Protein AF-A0A936U116-F1 (afdb_monomer_lite)

Radius of gyration: 29.08 Å; chains: 1; bounding box: 33×110×45 Å

Secondary structure (DSSP, 8-state):
--------------HHHHHHHHHHHHHTTS-------------HHHHHHHHHHHHHHHHHH-HHHHHHHHHTT--HHHHHHHHHHHHHH--HHHHHHHHHHHHHHHHHH-GGGTT--BTTTTB-HHHHHHHHHHHHHTT--S-----S--HHHHHHHHHHHHSHHHHHHHHHHHHTT-

pLDDT: mean 79.98, std 18.43, range [36.22, 95.88]

Sequence (178 aa):
MTKSGRESFFGQISWSRITIMFLLFLTFSGNRILAQTTVPGTDFSAELGNKYYDAVDYLRRNTWMSDTLKRERIQPAFAYGIIFPGLVKYSAIKDVMETGATRMLYVQSGRKYSHYEVGRFQMKPSFAELIERNVTRQKMTTQKFDLKNTSKARGERARRLDSQEWQLRYLVMFIRKR

Foldseek 3Di:
DDDDDDDDDPPDPDPVVVVVVVVVVVVVPPDPPPPDPPPPPPVVC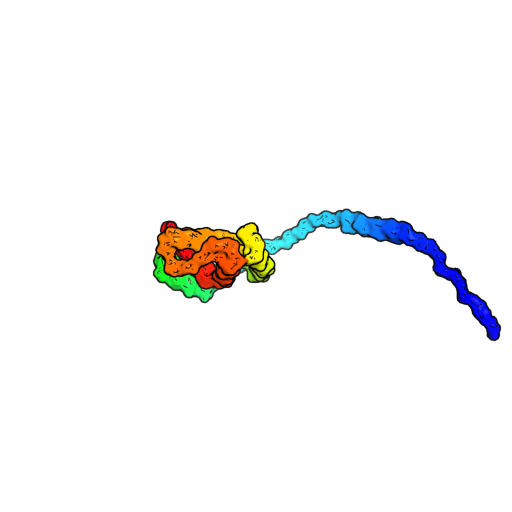VLLVVLLVQLVVVCVVPCVLVVVCVVLVHHVVVLCVLQVVLSSPDDPVVQCVQLPVLLVCCLPVHPVSQAFFHDSSRDTLVLLLVLLVVCVVVVVDPDDADNDRHSVSSNVSSVLRNDPVSVSVSSSSVVVVD

Structure (mmCIF, N/CA/C/O backbone):
data_AF-A0A936U116-F1
#
_entry.id   AF-A0A936U116-F1
#
loop_
_atom_site.group_PDB
_atom_site.id
_atom_site.type_symbol
_atom_site.label_atom_id
_atom_site.label_alt_id
_atom_site.label_comp_id
_atom_site.label_asym_id
_atom_site.label_entity_id
_atom_site.label_seq_id
_atom_site.pdbx_PDB_ins_code
_atom_site.Cartn_x
_atom_site.Cartn_y
_atom_site.Cartn_z
_atom_site.occupancy
_atom_site.B_iso_or_equiv
_atom_site.auth_seq_id
_atom_site.auth_comp_id
_atom_site.auth_asym_id
_atom_site.auth_atom_id
_atom_site.pdbx_PDB_model_num
ATOM 1 N N . MET A 1 1 ? 12.281 86.712 -9.787 1.00 36.22 1 MET A N 1
ATOM 2 C CA . MET A 1 1 ? 11.751 87.302 -8.542 1.00 36.22 1 MET A CA 1
ATOM 3 C C . MET A 1 1 ? 10.241 87.068 -8.531 1.00 36.22 1 MET A C 1
ATOM 5 O O . MET A 1 1 ? 9.615 87.481 -9.492 1.00 36.22 1 MET A O 1
ATOM 9 N N . THR A 1 2 ? 9.738 86.343 -7.510 1.00 37.09 2 THR A N 1
ATOM 10 C CA . THR A 1 2 ? 8.320 86.130 -7.080 1.00 37.09 2 THR A CA 1
ATOM 11 C C . THR A 1 2 ? 7.303 85.513 -8.062 1.00 37.09 2 THR A C 1
ATOM 13 O O . THR A 1 2 ? 7.249 85.927 -9.203 1.00 37.09 2 THR A O 1
ATOM 16 N N . LYS A 1 3 ? 6.347 84.641 -7.704 1.00 40.34 3 LYS A N 1
ATOM 17 C CA . LYS A 1 3 ? 6.118 83.614 -6.661 1.00 40.34 3 LYS A CA 1
ATOM 18 C C . LYS A 1 3 ? 4.780 82.938 -7.061 1.00 40.34 3 LYS A C 1
ATOM 20 O O . LYS A 1 3 ? 3.866 83.655 -7.434 1.00 40.34 3 LYS A O 1
ATOM 25 N N . SER A 1 4 ? 4.655 81.626 -6.840 1.00 37.72 4 SER A N 1
ATOM 26 C CA . SER A 1 4 ? 3.411 80.911 -6.472 1.00 37.72 4 SER A CA 1
ATOM 27 C C . SER A 1 4 ? 2.243 80.781 -7.471 1.00 37.72 4 SER A C 1
ATOM 29 O O . SER A 1 4 ? 1.667 81.761 -7.919 1.00 37.72 4 SER A O 1
ATOM 31 N N . GLY A 1 5 ? 1.793 79.537 -7.671 1.00 37.81 5 GLY A N 1
ATOM 32 C CA . GLY A 1 5 ? 0.518 79.210 -8.320 1.00 37.81 5 GLY A CA 1
ATOM 33 C C . GLY A 1 5 ? 0.315 77.703 -8.491 1.00 37.81 5 GLY A C 1
ATOM 34 O O . GLY A 1 5 ? 0.294 77.205 -9.608 1.00 37.81 5 GLY A O 1
ATOM 35 N N . ARG A 1 6 ? 0.259 76.963 -7.378 1.00 41.91 6 ARG A N 1
ATOM 36 C CA . ARG A 1 6 ? -0.036 75.525 -7.326 1.00 41.91 6 ARG A CA 1
ATOM 37 C C . ARG A 1 6 ? -1.547 75.383 -7.109 1.00 41.91 6 ARG A C 1
ATOM 39 O O . ARG A 1 6 ? -1.956 75.624 -5.991 1.00 41.91 6 ARG A O 1
ATOM 46 N N . GLU A 1 7 ? -2.337 75.033 -8.126 1.00 39.69 7 GLU A N 1
ATOM 47 C CA . GLU A 1 7 ? -3.733 74.573 -7.978 1.00 39.69 7 GLU A CA 1
ATOM 48 C C . GLU A 1 7 ? -4.238 73.858 -9.255 1.00 39.69 7 GLU A C 1
ATOM 50 O O . GLU A 1 7 ? -4.050 74.324 -10.377 1.00 39.69 7 GLU A O 1
ATOM 55 N N . SER A 1 8 ? -4.941 72.743 -9.033 1.00 47.28 8 SER A N 1
ATOM 56 C CA . SER A 1 8 ? -5.963 72.116 -9.891 1.00 47.28 8 SER A CA 1
ATOM 57 C C . SER A 1 8 ? -5.602 71.572 -11.290 1.00 47.28 8 SER A C 1
ATOM 59 O O . SER A 1 8 ? -5.830 72.215 -12.306 1.00 47.28 8 SER A O 1
ATOM 61 N N . PHE A 1 9 ? -5.195 70.297 -11.362 1.00 40.69 9 PHE A N 1
ATOM 62 C CA . PHE A 1 9 ? -5.351 69.466 -12.575 1.00 40.69 9 PHE A CA 1
ATOM 63 C C . PHE A 1 9 ? -5.721 68.005 -12.245 1.00 40.69 9 PHE A C 1
ATOM 65 O O . PHE A 1 9 ? -5.282 67.066 -12.898 1.00 40.69 9 PHE A O 1
ATOM 72 N N . PHE A 1 10 ? -6.549 67.786 -11.218 1.00 40.50 10 PHE A N 1
ATOM 73 C CA . PHE A 1 10 ? -7.202 66.488 -10.990 1.00 40.50 10 PHE A CA 1
ATOM 74 C C . PHE A 1 10 ? -8.693 66.600 -11.316 1.00 40.50 10 PHE A C 1
ATOM 76 O O . PHE A 1 10 ? -9.563 66.648 -10.449 1.00 40.50 10 PHE A O 1
ATOM 83 N N . GLY A 1 11 ? -8.974 66.678 -12.618 1.00 40.62 11 GLY A N 1
ATOM 84 C CA . GLY A 1 11 ? -10.317 66.572 -13.172 1.00 40.62 11 GLY A CA 1
ATOM 85 C C . GLY A 1 11 ? -10.851 65.148 -13.030 1.00 40.62 11 GLY A C 1
ATOM 86 O O . GLY A 1 11 ? -10.578 64.287 -13.857 1.00 40.62 11 GLY A O 1
ATOM 87 N N . GLN A 1 12 ? -11.587 64.914 -11.945 1.00 55.75 12 GLN A N 1
ATOM 88 C CA . GLN A 1 12 ? -12.858 64.184 -11.900 1.00 55.75 12 GLN A CA 1
ATOM 89 C C . GLN A 1 12 ? -13.022 63.003 -12.886 1.00 55.75 12 GLN A C 1
ATOM 91 O O . GLN A 1 12 ? -13.911 62.988 -13.739 1.00 55.75 12 GLN A O 1
ATOM 96 N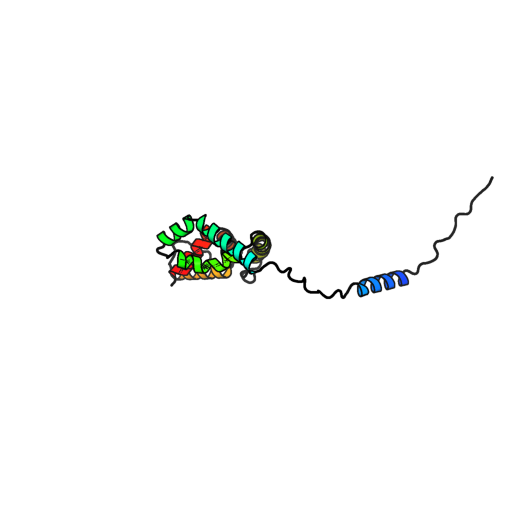 N . ILE A 1 13 ? -12.218 61.950 -12.727 1.00 52.06 13 ILE A N 1
ATOM 97 C CA . ILE A 1 13 ? -12.538 60.641 -13.306 1.00 52.06 13 ILE A CA 1
ATOM 98 C C . ILE A 1 13 ? -13.603 59.996 -12.416 1.00 52.06 13 ILE A C 1
ATOM 100 O O . ILE A 1 13 ? -13.331 59.545 -11.303 1.00 52.06 13 ILE A O 1
ATOM 104 N N . SER A 1 14 ? -14.844 60.004 -12.906 1.00 57.72 14 SER A N 1
ATOM 105 C CA . SER A 1 14 ? -15.987 59.352 -12.266 1.00 57.72 14 SER A CA 1
ATOM 106 C C . SER A 1 14 ? -15.662 57.884 -11.980 1.00 57.72 14 SER A C 1
ATOM 108 O O . SER A 1 14 ? -15.490 57.083 -12.902 1.00 57.72 14 SER A O 1
ATOM 110 N N . TRP A 1 15 ? -15.609 57.527 -10.695 1.00 53.47 15 TRP A N 1
ATOM 111 C CA . TRP A 1 15 ? -15.371 56.162 -10.211 1.00 53.47 15 TRP A CA 1
ATOM 112 C C . TRP A 1 15 ? -16.334 55.130 -10.819 1.00 53.47 15 TRP A C 1
ATOM 114 O O . TRP A 1 15 ? -15.968 53.968 -10.964 1.00 53.47 15 TRP A O 1
ATOM 124 N N . SER A 1 16 ? -17.523 55.563 -11.256 1.00 53.31 16 SER A N 1
ATOM 125 C CA . SER A 1 16 ? -18.504 54.730 -11.963 1.00 53.31 16 SER A CA 1
ATOM 126 C C . SER A 1 16 ? -18.017 54.252 -13.339 1.00 53.31 16 SER A C 1
ATOM 128 O O . SER A 1 16 ? -18.360 53.152 -13.765 1.00 53.31 16 SER A O 1
ATOM 130 N N . ARG A 1 17 ? -17.188 55.037 -14.039 1.00 53.41 17 ARG A N 1
ATOM 131 C CA . ARG A 1 17 ? -16.636 54.642 -15.345 1.00 53.41 17 ARG A CA 1
ATOM 132 C C . ARG A 1 17 ? -15.485 53.647 -15.205 1.00 53.41 17 ARG A C 1
ATOM 134 O O . ARG A 1 17 ? -15.345 52.768 -16.052 1.00 53.41 17 ARG A O 1
ATOM 141 N N . ILE A 1 18 ? -14.717 53.737 -14.116 1.00 60.50 18 ILE A N 1
ATOM 142 C CA . ILE A 1 18 ? -13.649 52.776 -13.806 1.00 60.50 18 ILE A CA 1
ATOM 143 C C . ILE A 1 18 ? -14.253 51.420 -13.424 1.00 60.50 18 ILE A C 1
ATOM 145 O O . ILE A 1 18 ? -13.801 50.398 -13.933 1.00 60.50 18 ILE A O 1
ATOM 149 N N . THR A 1 19 ? -15.307 51.385 -12.600 1.00 58.50 19 THR A N 1
ATOM 150 C CA . THR A 1 19 ? -15.961 50.121 -12.219 1.00 58.50 19 THR A CA 1
ATOM 151 C C . THR A 1 19 ? -16.641 49.429 -13.396 1.00 58.50 19 THR A C 1
ATOM 153 O O . THR A 1 19 ? -16.535 48.210 -13.507 1.00 58.50 19 THR A O 1
ATOM 156 N N . ILE A 1 20 ? -17.255 50.175 -14.322 1.00 60.09 20 ILE A N 1
ATOM 157 C CA . ILE A 1 20 ? -17.838 49.600 -15.547 1.00 60.09 20 ILE A CA 1
ATOM 158 C C . ILE A 1 20 ? -16.748 49.066 -16.489 1.00 60.09 20 ILE A C 1
ATOM 160 O O . ILE A 1 20 ? -16.906 47.975 -17.036 1.00 60.09 20 ILE A O 1
ATOM 164 N N . MET A 1 21 ? -15.612 49.762 -16.635 1.00 56.94 21 MET A N 1
ATOM 165 C CA . MET A 1 21 ? -14.481 49.231 -17.409 1.00 56.94 21 MET A CA 1
ATOM 166 C C . MET A 1 21 ? -13.855 47.988 -16.768 1.00 56.94 21 MET A C 1
ATOM 168 O O . MET A 1 21 ? -13.473 47.075 -17.493 1.00 56.94 21 MET A O 1
ATOM 172 N N . PHE A 1 22 ? -13.790 47.909 -15.436 1.00 57.94 22 PHE A N 1
ATOM 173 C CA . PHE A 1 22 ? -13.259 46.735 -14.736 1.00 57.94 22 PHE A CA 1
ATOM 174 C C . PHE A 1 22 ? -14.194 45.518 -14.857 1.00 57.94 22 PHE A C 1
ATOM 176 O O . PHE A 1 22 ? -13.728 44.395 -15.044 1.00 57.94 22 PHE A O 1
ATOM 183 N N . LEU A 1 23 ? -15.515 45.741 -14.837 1.00 57.22 23 LEU A N 1
ATOM 184 C CA . LEU A 1 23 ? -16.520 44.696 -15.064 1.00 57.22 23 LEU A CA 1
ATOM 185 C C . LEU A 1 23 ? -16.518 44.190 -16.514 1.00 57.22 23 LEU A C 1
ATOM 187 O O . LEU A 1 23 ? -16.596 42.984 -16.727 1.00 57.22 23 LEU A O 1
ATOM 191 N N . LEU A 1 24 ? -16.335 45.075 -17.499 1.00 55.09 24 LEU A N 1
ATOM 192 C CA . LEU A 1 24 ? -16.192 44.687 -18.909 1.00 55.09 24 LEU A CA 1
ATOM 193 C C . LEU A 1 24 ? -14.883 43.931 -19.189 1.00 55.09 24 LEU A C 1
ATOM 195 O O . LEU A 1 24 ? -14.873 43.009 -20.005 1.00 55.09 24 LEU A O 1
ATOM 199 N N . PHE A 1 25 ? -13.796 44.252 -18.478 1.00 56.16 25 PHE A N 1
ATOM 200 C CA . PHE A 1 25 ? -12.529 43.515 -18.574 1.00 56.16 25 PHE A CA 1
ATOM 201 C C . PHE A 1 25 ? -12.620 42.104 -17.959 1.00 56.16 25 PHE A C 1
ATOM 203 O O . PHE A 1 25 ? -12.027 41.150 -18.472 1.00 56.16 25 PHE A O 1
ATOM 210 N N . LEU A 1 26 ? -13.419 41.944 -16.898 1.00 55.53 26 LEU A N 1
ATOM 211 C CA . LEU A 1 26 ? -13.699 40.647 -16.271 1.00 55.53 26 LEU A CA 1
ATOM 212 C C . LEU A 1 26 ? -14.646 39.770 -17.105 1.00 55.53 26 LEU A C 1
ATOM 214 O O . LEU A 1 26 ? -14.509 38.551 -17.085 1.00 55.53 26 LEU A O 1
ATOM 218 N N . THR A 1 27 ? -15.559 40.354 -17.888 1.00 51.56 27 THR A N 1
ATOM 219 C CA . THR A 1 27 ? -16.439 39.576 -18.781 1.00 51.56 27 THR A CA 1
ATOM 220 C C . THR A 1 27 ? -15.814 39.260 -20.141 1.00 51.56 27 THR A C 1
ATOM 222 O O . THR A 1 27 ? -16.214 38.288 -20.772 1.00 51.56 27 THR A O 1
ATOM 225 N N . PHE A 1 28 ? -14.811 40.022 -20.601 1.00 49.47 28 PHE A N 1
ATOM 226 C CA . PHE A 1 28 ? -14.113 39.745 -21.870 1.00 49.47 28 PHE A CA 1
ATOM 227 C C . PHE A 1 28 ? -12.965 38.725 -21.738 1.00 49.47 28 PHE A C 1
ATOM 229 O O . PHE A 1 28 ? -12.397 38.275 -22.731 1.00 49.47 28 PHE A O 1
ATOM 236 N N . SER A 1 29 ? -12.638 38.306 -20.513 1.00 53.44 29 SER A N 1
ATOM 237 C CA . SER A 1 29 ? -11.663 37.242 -20.233 1.00 53.44 29 SER A CA 1
ATOM 238 C C . SER A 1 29 ? -12.305 35.857 -20.039 1.00 53.44 29 SER A C 1
ATOM 240 O O . SER A 1 29 ? -11.603 34.878 -19.788 1.00 53.44 29 SER A O 1
ATOM 242 N N . GLY A 1 30 ? -13.624 35.739 -20.223 1.00 54.81 30 GLY A N 1
ATOM 243 C CA . GLY A 1 30 ? -14.366 34.481 -20.171 1.00 54.81 30 GLY A CA 1
ATOM 244 C C . GLY A 1 30 ? -14.848 34.051 -21.551 1.00 54.81 30 GLY A C 1
ATOM 245 O O . GLY A 1 30 ? -15.955 34.401 -21.932 1.00 54.81 30 GLY A O 1
ATOM 246 N N . ASN A 1 31 ? -13.993 33.341 -22.295 1.00 54.69 31 ASN A N 1
ATOM 247 C CA . ASN A 1 31 ? -14.321 32.269 -23.259 1.00 54.69 31 ASN A CA 1
ATOM 248 C C . ASN A 1 31 ? -13.110 31.965 -24.157 1.00 54.69 31 ASN A C 1
ATOM 250 O O . ASN A 1 31 ? -13.217 31.863 -25.378 1.00 54.69 31 ASN A O 1
ATOM 254 N N . ARG A 1 32 ? -11.932 31.738 -23.562 1.00 49.59 32 ARG A N 1
ATOM 255 C CA . ARG A 1 32 ? -11.027 30.765 -24.178 1.00 49.59 32 ARG A CA 1
ATOM 256 C C . ARG A 1 32 ? -11.547 29.403 -23.770 1.00 49.59 32 ARG A C 1
ATOM 258 O O . ARG A 1 32 ? -11.201 28.876 -22.718 1.00 49.59 32 ARG A O 1
ATOM 265 N N . ILE A 1 33 ? -12.465 28.910 -24.599 1.00 47.41 33 ILE A N 1
ATOM 266 C CA . ILE A 1 33 ? -12.792 27.495 -24.715 1.00 47.41 33 ILE A CA 1
ATOM 267 C C . ILE A 1 33 ? -11.488 26.732 -24.519 1.00 47.41 33 ILE A C 1
ATOM 269 O O . ILE A 1 33 ? -10.478 27.055 -25.151 1.00 47.41 33 ILE A O 1
ATOM 273 N N . LEU A 1 34 ? -11.531 25.776 -23.596 1.00 51.47 34 LEU A N 1
ATOM 274 C CA . LEU A 1 34 ? -10.570 24.699 -23.445 1.00 51.47 34 LEU A CA 1
ATOM 275 C C . LEU A 1 34 ? -10.449 24.004 -24.806 1.00 51.47 34 LEU A C 1
ATOM 277 O O . LEU A 1 34 ? -11.092 22.989 -25.061 1.00 51.47 34 LEU A O 1
ATOM 281 N N . ALA A 1 35 ? -9.674 24.591 -25.717 1.00 43.47 35 ALA A N 1
ATOM 282 C CA . ALA A 1 35 ? -9.117 23.873 -26.834 1.00 43.47 35 ALA A CA 1
ATOM 283 C C . ALA A 1 35 ? -8.358 22.734 -26.174 1.00 43.47 35 ALA A C 1
ATOM 285 O O . ALA A 1 35 ? -7.464 22.984 -25.358 1.00 43.47 35 ALA A O 1
ATOM 286 N N . GLN A 1 36 ? -8.814 21.506 -26.438 1.00 49.22 36 GLN A N 1
ATOM 287 C CA . GLN A 1 36 ? -8.083 20.295 -26.115 1.00 49.22 36 GLN A CA 1
ATOM 288 C C . GLN A 1 36 ? -6.610 20.609 -26.311 1.00 49.22 36 GLN A C 1
ATOM 290 O O . GLN A 1 36 ? -6.207 21.007 -27.406 1.00 49.22 36 GLN A O 1
ATOM 295 N N . THR A 1 37 ? -5.818 20.455 -25.251 1.00 42.62 37 THR A N 1
ATOM 296 C CA . THR A 1 37 ? -4.403 20.183 -25.425 1.00 42.62 37 THR A CA 1
ATOM 297 C C . THR A 1 37 ? -4.387 19.081 -26.467 1.00 42.62 37 THR A C 1
ATOM 299 O O . THR A 1 37 ? -4.887 17.985 -26.207 1.00 42.62 37 THR A O 1
ATOM 302 N N . THR A 1 38 ? -3.952 19.403 -27.685 1.00 43.59 38 THR A N 1
ATOM 303 C CA . THR A 1 38 ? -3.566 18.398 -28.660 1.00 43.59 38 THR A CA 1
ATOM 304 C C . THR A 1 38 ? -2.692 17.463 -27.859 1.00 43.59 38 THR A C 1
ATOM 306 O O . THR A 1 38 ? -1.655 17.913 -27.366 1.00 43.59 38 THR A O 1
ATOM 309 N N . VAL A 1 39 ? -3.174 16.242 -27.598 1.00 52.31 39 VAL A N 1
ATOM 310 C CA . VAL A 1 39 ? -2.352 15.199 -26.996 1.00 52.31 39 VAL A CA 1
ATOM 311 C C . VAL A 1 39 ? -1.122 15.216 -27.889 1.00 52.31 39 VAL A C 1
ATOM 313 O O . VAL A 1 39 ? -1.276 14.941 -29.085 1.00 52.31 39 VAL A O 1
ATOM 316 N N . PRO A 1 40 ? 0.050 15.682 -27.405 1.00 52.16 40 PRO A N 1
ATOM 317 C CA . PRO A 1 40 ? 1.255 15.542 -28.196 1.00 52.16 40 PRO A CA 1
ATOM 318 C C . PRO A 1 40 ? 1.262 14.065 -28.534 1.00 52.16 40 PRO A C 1
ATOM 320 O O . PRO A 1 40 ? 0.967 13.269 -27.642 1.00 52.16 40 PRO A O 1
ATOM 323 N N . GLY A 1 41 ? 1.463 13.703 -29.797 1.00 51.03 41 GLY A N 1
ATOM 324 C CA . GLY A 1 41 ? 1.619 12.309 -30.183 1.00 51.03 41 GLY A CA 1
ATOM 325 C C . GLY A 1 41 ? 2.865 11.751 -29.503 1.00 51.03 41 GLY A C 1
ATOM 326 O O . GLY A 1 41 ? 3.885 11.549 -30.146 1.00 51.03 41 GLY A O 1
ATOM 327 N N . THR A 1 42 ? 2.822 11.573 -28.186 1.00 55.91 42 THR A N 1
ATOM 328 C CA . THR A 1 42 ? 3.661 10.646 -27.478 1.00 55.91 42 THR A CA 1
ATOM 329 C C . THR A 1 42 ? 3.219 9.321 -28.045 1.00 55.91 42 THR A C 1
ATOM 331 O O . THR A 1 42 ? 2.044 8.956 -27.997 1.00 55.91 42 THR A O 1
ATOM 334 N N . ASP A 1 43 ? 4.149 8.674 -28.728 1.00 63.69 43 ASP A N 1
ATOM 335 C CA . ASP A 1 43 ? 3.967 7.338 -29.243 1.00 63.69 43 ASP A CA 1
ATOM 336 C C . ASP A 1 43 ? 3.495 6.467 -28.070 1.00 63.69 43 ASP A C 1
ATOM 338 O O . ASP A 1 43 ? 4.265 6.127 -27.171 1.00 63.69 43 ASP A O 1
ATOM 342 N N . PHE A 1 44 ? 2.183 6.219 -28.006 1.00 62.59 44 PHE A N 1
ATOM 343 C CA . PHE A 1 44 ? 1.544 5.521 -26.892 1.00 62.59 44 PHE A CA 1
ATOM 344 C C . PHE A 1 44 ? 2.173 4.140 -26.723 1.00 62.59 44 PHE A C 1
ATOM 346 O O . PHE A 1 44 ? 2.328 3.656 -25.605 1.00 62.59 44 PHE A O 1
ATOM 353 N N . SER A 1 45 ? 2.615 3.550 -27.835 1.00 65.50 45 SER A N 1
ATOM 354 C CA . SER A 1 45 ? 3.373 2.306 -27.875 1.00 65.50 45 SER A CA 1
ATOM 355 C C . SER A 1 45 ? 4.719 2.444 -27.164 1.00 65.50 45 SER A C 1
ATOM 357 O O . SER A 1 45 ? 5.089 1.564 -26.390 1.00 65.50 45 SER A O 1
ATOM 359 N N . ALA A 1 46 ? 5.430 3.557 -27.366 1.00 72.50 46 ALA A N 1
ATOM 360 C CA . ALA A 1 46 ? 6.700 3.831 -26.699 1.00 72.50 46 ALA A CA 1
ATOM 361 C C . ALA A 1 46 ? 6.519 4.136 -25.201 1.00 72.50 46 ALA A C 1
ATOM 363 O O . ALA A 1 46 ? 7.263 3.614 -24.370 1.00 72.50 46 ALA A O 1
ATOM 364 N N . GLU A 1 47 ? 5.511 4.930 -24.821 1.00 71.94 47 GLU A N 1
ATOM 365 C CA . GLU A 1 47 ? 5.236 5.229 -23.408 1.00 71.94 47 GLU A CA 1
ATOM 366 C C . GLU A 1 47 ? 4.765 3.981 -22.645 1.00 71.94 47 GLU A C 1
ATOM 368 O O . GLU A 1 47 ? 5.241 3.700 -21.539 1.00 71.94 47 GLU A O 1
ATOM 373 N N . LEU A 1 48 ? 3.864 3.199 -23.248 1.00 72.25 48 LEU A N 1
ATOM 374 C CA . LEU A 1 48 ? 3.406 1.930 -22.694 1.00 72.25 48 LEU A CA 1
ATOM 375 C C . LEU A 1 48 ? 4.553 0.917 -22.625 1.00 72.25 48 LEU A C 1
ATOM 377 O O . LEU A 1 48 ? 4.680 0.222 -21.619 1.00 72.25 48 LEU A O 1
ATOM 381 N N . GLY A 1 49 ? 5.415 0.875 -23.645 1.00 78.50 49 GLY A N 1
ATOM 382 C CA . GLY A 1 49 ? 6.623 0.053 -23.666 1.00 78.50 49 GLY A CA 1
ATOM 383 C C . GLY A 1 49 ? 7.549 0.376 -22.496 1.00 78.50 49 GLY A C 1
ATOM 384 O O . GLY A 1 49 ? 7.919 -0.516 -21.736 1.00 78.50 49 GLY A O 1
ATOM 385 N N . ASN A 1 50 ? 7.847 1.656 -22.267 1.00 86.62 50 ASN A N 1
ATOM 386 C CA . ASN A 1 50 ? 8.696 2.087 -21.153 1.00 86.62 50 ASN A CA 1
ATOM 387 C C . ASN A 1 50 ? 8.108 1.699 -19.788 1.00 86.62 50 ASN A C 1
ATOM 389 O O . ASN A 1 50 ? 8.816 1.165 -18.932 1.00 86.62 50 ASN A O 1
ATOM 393 N N . LYS A 1 51 ? 6.800 1.903 -19.594 1.00 88.50 51 LYS A N 1
ATOM 394 C CA . LYS A 1 51 ? 6.094 1.517 -18.360 1.00 88.50 51 LYS A CA 1
ATOM 395 C C . LYS A 1 51 ? 6.038 0.002 -18.159 1.00 88.50 51 LYS A C 1
ATOM 397 O O . LYS A 1 51 ? 6.152 -0.479 -17.033 1.00 88.50 51 LYS A O 1
ATOM 402 N N . TYR A 1 52 ? 5.900 -0.757 -19.243 1.00 89.75 52 TYR A N 1
ATOM 403 C CA . TYR A 1 52 ? 5.960 -2.214 -19.216 1.00 89.75 52 TYR A CA 1
ATOM 404 C C . TYR A 1 52 ? 7.335 -2.706 -18.750 1.00 89.75 52 TYR A C 1
ATOM 406 O O . TYR A 1 52 ? 7.417 -3.517 -17.825 1.00 89.75 52 TYR A O 1
ATOM 414 N N . TYR A 1 53 ? 8.417 -2.190 -19.340 1.00 90.69 53 TYR A N 1
ATOM 415 C CA . TYR A 1 53 ? 9.772 -2.577 -18.949 1.00 90.69 53 TYR A CA 1
ATOM 416 C C . TYR A 1 53 ? 10.100 -2.165 -17.509 1.00 90.69 53 TYR A C 1
ATOM 418 O O . TYR A 1 53 ? 10.718 -2.957 -16.801 1.00 90.69 53 TYR A O 1
ATOM 426 N N . ASP A 1 54 ? 9.630 -1.005 -17.030 1.00 92.00 54 ASP A N 1
ATOM 427 C CA . ASP A 1 54 ? 9.761 -0.634 -15.611 1.00 92.00 54 ASP A CA 1
ATOM 428 C C . ASP A 1 54 ? 9.056 -1.636 -14.683 1.00 92.00 54 ASP A C 1
ATOM 430 O O . ASP A 1 54 ? 9.628 -2.064 -13.677 1.00 92.00 54 ASP A O 1
ATOM 434 N N . ALA A 1 55 ? 7.834 -2.059 -15.025 1.00 92.62 55 ALA A N 1
ATOM 435 C CA . ALA A 1 55 ? 7.092 -3.044 -14.242 1.00 92.62 55 ALA A CA 1
ATOM 436 C C . ALA A 1 55 ? 7.830 -4.394 -14.171 1.00 92.62 55 ALA A C 1
ATOM 438 O O . ALA A 1 55 ? 7.957 -4.977 -13.089 1.00 92.62 55 ALA A O 1
ATOM 439 N N . VAL A 1 56 ? 8.362 -4.870 -15.302 1.00 92.38 56 VAL A N 1
ATOM 440 C CA . VAL A 1 56 ? 9.165 -6.104 -15.366 1.00 92.38 56 VAL A CA 1
ATOM 441 C C . VAL A 1 56 ? 10.451 -5.962 -14.555 1.00 92.38 56 VAL A C 1
ATOM 443 O O . VAL A 1 56 ? 10.782 -6.840 -13.755 1.00 92.38 56 VAL A O 1
ATOM 446 N N . ASP A 1 57 ? 11.165 -4.850 -14.717 1.00 93.81 57 ASP A N 1
ATOM 447 C CA . ASP A 1 57 ? 12.426 -4.610 -14.026 1.00 93.81 57 ASP A CA 1
ATOM 448 C C . ASP A 1 57 ? 12.230 -4.484 -12.510 1.00 93.81 57 ASP A C 1
ATOM 450 O O . ASP A 1 57 ? 13.024 -4.992 -11.719 1.00 93.81 57 ASP A O 1
ATOM 454 N N . TYR A 1 58 ? 11.123 -3.886 -12.073 1.00 93.38 58 TYR A N 1
ATOM 455 C CA . TYR A 1 58 ? 10.748 -3.861 -10.666 1.00 93.38 58 TYR A CA 1
ATOM 456 C C . TYR A 1 58 ? 10.538 -5.260 -10.085 1.00 93.38 58 TYR A C 1
ATOM 458 O O . TYR A 1 58 ? 11.076 -5.553 -9.016 1.00 93.38 58 TYR A O 1
ATOM 466 N N . LEU A 1 59 ? 9.802 -6.135 -10.777 1.00 93.19 59 LEU A N 1
ATOM 467 C CA . LEU A 1 59 ? 9.601 -7.516 -10.326 1.00 93.19 59 LEU A CA 1
ATOM 468 C C . LEU A 1 59 ? 10.918 -8.301 -10.297 1.00 93.19 59 LEU A C 1
ATOM 470 O O . LEU A 1 59 ? 11.149 -9.075 -9.370 1.00 93.19 59 LEU A O 1
ATOM 474 N N . ARG A 1 60 ? 11.801 -8.064 -11.273 1.00 92.62 60 ARG A N 1
ATOM 475 C CA . ARG A 1 60 ? 13.128 -8.687 -11.350 1.00 92.62 60 ARG A CA 1
ATOM 476 C C . ARG A 1 60 ? 14.047 -8.246 -10.212 1.00 92.62 60 ARG A C 1
ATOM 478 O O . ARG A 1 60 ? 14.745 -9.077 -9.643 1.00 92.62 60 ARG A O 1
ATOM 485 N N . ARG A 1 61 ? 14.035 -6.956 -9.862 1.00 94.19 61 ARG A N 1
ATOM 486 C CA . ARG A 1 61 ? 14.826 -6.405 -8.748 1.00 94.19 61 ARG A CA 1
ATOM 487 C C . ARG A 1 61 ? 14.333 -6.873 -7.380 1.00 94.19 61 ARG A C 1
ATOM 489 O O . ARG A 1 61 ? 15.121 -6.984 -6.449 1.00 94.19 61 ARG A O 1
ATOM 496 N N . ASN A 1 62 ? 13.042 -7.165 -7.254 1.00 94.06 62 ASN A N 1
ATOM 497 C CA . ASN A 1 62 ? 12.414 -7.561 -5.997 1.00 94.06 62 ASN A CA 1
ATOM 498 C C . ASN A 1 62 ? 12.171 -9.076 -5.934 1.00 94.06 62 ASN A C 1
ATOM 500 O O . ASN A 1 62 ? 11.039 -9.540 -5.772 1.00 94.06 62 ASN A O 1
ATOM 504 N N . THR A 1 63 ? 13.249 -9.858 -6.029 1.00 93.75 63 THR A N 1
ATOM 505 C CA . THR A 1 63 ? 13.202 -11.332 -5.992 1.00 93.75 63 THR A CA 1
ATOM 506 C C . THR A 1 63 ? 12.533 -11.879 -4.728 1.00 93.75 63 THR A C 1
ATOM 508 O O . THR A 1 63 ? 11.813 -12.879 -4.806 1.00 93.75 63 THR A O 1
ATOM 511 N N . TRP A 1 64 ? 12.647 -11.159 -3.606 1.00 95.62 64 TRP A N 1
ATOM 512 C CA . TRP A 1 64 ? 12.013 -11.481 -2.322 1.00 95.62 64 TRP A CA 1
ATOM 513 C C . TRP A 1 64 ? 10.489 -11.669 -2.416 1.00 95.62 64 TRP A C 1
ATOM 515 O O . TRP A 1 64 ? 9.909 -12.448 -1.649 1.00 95.62 64 TRP A O 1
ATOM 525 N N . MET A 1 65 ? 9.823 -10.986 -3.359 1.00 94.56 65 MET A N 1
ATOM 526 C CA . MET A 1 65 ? 8.388 -11.163 -3.595 1.00 94.56 65 MET A CA 1
ATOM 527 C C . MET A 1 65 ? 8.101 -12.554 -4.150 1.00 94.56 65 MET A C 1
ATOM 529 O O . MET A 1 65 ? 7.205 -13.244 -3.665 1.00 94.56 65 MET A O 1
ATOM 533 N N . SER A 1 66 ? 8.906 -12.995 -5.120 1.00 94.38 66 SER A N 1
ATOM 534 C CA . SER A 1 66 ? 8.787 -14.329 -5.707 1.00 94.38 66 SER A CA 1
ATOM 535 C C . SER A 1 66 ? 9.068 -15.422 -4.677 1.00 94.38 66 SER A C 1
ATOM 537 O O . SER A 1 66 ? 8.338 -16.411 -4.624 1.00 94.38 66 SER A O 1
ATOM 539 N N . ASP A 1 67 ? 10.057 -15.215 -3.805 1.00 94.88 67 ASP A N 1
ATOM 540 C CA . ASP A 1 67 ? 10.413 -16.168 -2.753 1.00 94.88 67 ASP A CA 1
ATOM 541 C C . ASP A 1 67 ? 9.302 -16.274 -1.707 1.00 94.88 67 ASP A C 1
ATOM 543 O O . ASP A 1 67 ? 8.943 -17.365 -1.262 1.00 94.88 67 ASP A O 1
ATOM 547 N N . THR A 1 68 ? 8.689 -15.145 -1.354 1.00 94.81 68 THR A N 1
ATOM 548 C CA . THR A 1 68 ? 7.539 -15.112 -0.445 1.00 94.81 68 THR A CA 1
ATOM 549 C C . THR A 1 68 ? 6.331 -15.828 -1.041 1.00 94.81 68 THR A C 1
ATOM 551 O O . THR A 1 68 ? 5.730 -16.653 -0.361 1.00 94.81 68 THR A O 1
ATOM 554 N N . LEU A 1 69 ? 6.018 -15.601 -2.318 1.00 95.31 69 LEU A N 1
ATOM 555 C CA . LEU A 1 69 ? 4.917 -16.287 -3.002 1.00 95.31 69 LEU A CA 1
ATOM 556 C C . LEU A 1 69 ? 5.143 -17.803 -3.077 1.00 95.31 69 LEU A C 1
ATOM 558 O O . LEU A 1 69 ? 4.232 -18.573 -2.778 1.00 95.31 69 LEU A O 1
ATOM 562 N N . LYS A 1 70 ? 6.371 -18.237 -3.390 1.00 95.00 70 LYS A N 1
ATOM 563 C CA . LYS A 1 70 ? 6.742 -19.660 -3.408 1.00 95.00 70 LYS A CA 1
ATOM 564 C C . LYS A 1 70 ? 6.597 -20.313 -2.032 1.00 95.00 70 LYS A C 1
ATOM 566 O O . LYS A 1 70 ? 6.057 -21.414 -1.950 1.00 95.00 70 LYS A O 1
ATOM 571 N N . ARG A 1 71 ? 7.024 -19.641 -0.953 1.00 94.56 71 ARG A N 1
ATOM 572 C CA . ARG A 1 71 ? 6.841 -20.133 0.430 1.00 94.56 71 ARG A CA 1
ATOM 573 C C . ARG A 1 71 ? 5.368 -20.335 0.781 1.00 94.56 71 ARG A C 1
ATOM 575 O O . ARG A 1 71 ? 5.023 -21.322 1.419 1.00 94.56 71 ARG A O 1
ATOM 582 N N . GLU A 1 72 ? 4.508 -19.444 0.303 1.00 92.31 72 GLU A N 1
ATOM 583 C CA . GLU A 1 72 ? 3.052 -19.520 0.473 1.00 92.31 72 GLU A CA 1
ATOM 584 C C . GLU A 1 72 ? 2.375 -20.493 -0.515 1.00 92.31 72 GLU A C 1
ATOM 586 O O . GLU A 1 72 ? 1.149 -20.567 -0.565 1.00 92.31 72 GLU A O 1
ATOM 591 N N . ARG A 1 73 ? 3.156 -21.259 -1.296 1.00 94.06 73 ARG A N 1
ATOM 592 C CA . ARG A 1 73 ? 2.691 -22.205 -2.330 1.00 94.06 73 ARG A CA 1
ATOM 593 C C . ARG A 1 73 ? 1.833 -21.553 -3.423 1.00 94.06 73 ARG A C 1
ATOM 595 O O . ARG A 1 73 ? 0.964 -22.196 -4.006 1.00 94.06 73 ARG A O 1
ATOM 602 N N . ILE A 1 74 ? 2.092 -20.283 -3.728 1.00 94.75 74 ILE A N 1
ATOM 603 C CA . ILE A 1 74 ? 1.421 -19.529 -4.790 1.00 94.75 74 ILE A CA 1
ATOM 604 C C . ILE A 1 74 ? 2.360 -19.414 -5.991 1.00 94.75 74 ILE A C 1
ATOM 606 O O . ILE A 1 74 ? 3.519 -19.021 -5.854 1.00 94.75 74 ILE A O 1
ATOM 610 N N . GLN A 1 75 ? 1.853 -19.706 -7.192 1.00 94.88 75 GLN A N 1
ATOM 611 C CA . GLN A 1 75 ? 2.613 -19.518 -8.427 1.00 94.88 75 GLN A CA 1
ATOM 612 C C . GLN A 1 75 ? 2.887 -18.016 -8.659 1.00 94.88 75 GLN A C 1
ATOM 614 O O . GLN A 1 75 ? 1.930 -17.248 -8.807 1.00 94.88 75 GLN A O 1
ATOM 619 N N . PRO A 1 76 ? 4.159 -17.569 -8.753 1.00 94.75 76 PRO A N 1
ATOM 620 C CA . PRO A 1 76 ? 4.467 -16.147 -8.900 1.00 94.75 76 PRO A CA 1
ATOM 621 C C . PRO A 1 76 ? 3.856 -15.509 -10.148 1.00 94.75 76 PRO A C 1
ATOM 623 O O . PRO A 1 76 ? 3.351 -14.397 -10.067 1.00 94.75 76 PRO A O 1
ATOM 626 N N . ALA A 1 77 ? 3.823 -16.229 -11.274 1.00 93.50 77 ALA A N 1
ATOM 627 C CA . ALA A 1 77 ? 3.225 -15.740 -12.518 1.00 93.50 77 ALA A CA 1
ATOM 628 C C . ALA A 1 77 ? 1.744 -15.355 -12.348 1.00 93.50 77 ALA A C 1
ATOM 630 O O . ALA A 1 77 ? 1.319 -14.305 -12.825 1.00 93.50 77 ALA A O 1
ATOM 631 N N . PHE A 1 78 ? 0.977 -16.160 -11.607 1.00 94.38 78 PHE A N 1
ATOM 632 C CA . PHE A 1 78 ? -0.429 -15.878 -11.324 1.00 94.38 78 PHE A CA 1
ATOM 633 C C . PHE A 1 78 ? -0.595 -14.628 -10.452 1.00 94.38 78 PHE A C 1
ATOM 635 O O . PHE A 1 78 ? -1.378 -13.737 -10.776 1.00 94.38 78 PHE A O 1
ATOM 642 N N . ALA A 1 79 ? 0.177 -14.529 -9.366 1.00 94.44 79 ALA A N 1
ATOM 643 C CA . ALA A 1 79 ? 0.138 -13.369 -8.480 1.00 94.44 79 ALA A CA 1
ATOM 644 C C . ALA A 1 79 ? 0.579 -12.084 -9.197 1.00 94.44 79 ALA A C 1
ATOM 646 O O . ALA A 1 79 ? -0.067 -11.047 -9.056 1.00 94.44 79 ALA A O 1
ATOM 647 N N . TYR A 1 80 ? 1.637 -12.163 -10.006 1.00 94.56 80 TYR A N 1
ATOM 648 C CA . TYR A 1 80 ? 2.119 -11.051 -10.816 1.00 94.56 80 TYR A CA 1
ATOM 649 C C . TYR A 1 80 ? 1.078 -10.612 -11.833 1.00 94.56 80 TYR A C 1
ATOM 651 O O . TYR A 1 80 ? 0.829 -9.418 -11.916 1.00 94.56 80 TYR A O 1
ATOM 659 N N . GLY A 1 81 ? 0.380 -11.534 -12.501 1.00 93.69 81 GLY A N 1
ATOM 660 C CA . GLY A 1 81 ? -0.714 -11.193 -13.415 1.00 93.69 81 GLY A CA 1
ATOM 661 C C . GLY A 1 81 ? -1.820 -10.340 -12.775 1.00 93.69 81 GLY A C 1
ATOM 662 O O . GLY A 1 81 ? -2.388 -9.481 -13.442 1.00 93.69 81 GLY A O 1
ATOM 663 N N . ILE A 1 82 ? -2.084 -10.511 -11.473 1.00 93.56 82 ILE A N 1
ATOM 664 C CA . ILE A 1 82 ? -3.078 -9.706 -10.741 1.00 93.56 82 ILE A CA 1
ATOM 665 C C . ILE A 1 82 ? -2.588 -8.268 -10.521 1.00 93.56 82 ILE A C 1
ATOM 667 O O . ILE A 1 82 ? -3.362 -7.326 -10.677 1.00 93.56 82 ILE A O 1
ATOM 671 N N . ILE A 1 83 ? -1.320 -8.087 -10.143 1.00 94.38 83 ILE A N 1
ATOM 672 C CA . ILE A 1 83 ? -0.763 -6.764 -9.803 1.00 94.38 83 ILE A CA 1
ATOM 673 C C . ILE A 1 83 ? -0.161 -6.028 -11.002 1.00 94.38 83 ILE A C 1
ATOM 675 O O . ILE A 1 83 ? 0.034 -4.816 -10.936 1.00 94.38 83 ILE A O 1
ATOM 679 N N . PHE A 1 84 ? 0.130 -6.734 -12.096 1.00 93.88 84 PHE A N 1
ATOM 680 C CA . PHE A 1 84 ? 0.831 -6.192 -13.257 1.00 93.88 84 PHE A CA 1
ATOM 681 C C . PHE A 1 84 ? 0.151 -4.953 -13.857 1.00 93.88 84 PHE A C 1
ATOM 683 O O . PHE A 1 84 ? 0.850 -3.968 -14.094 1.00 93.88 84 PHE A O 1
ATOM 690 N N . PRO A 1 85 ? -1.189 -4.906 -14.017 1.00 91.06 85 PRO A N 1
ATOM 691 C CA . PRO A 1 85 ? -1.859 -3.695 -14.491 1.00 91.06 85 PRO A CA 1
ATOM 692 C C . PRO A 1 85 ? -1.632 -2.482 -13.576 1.00 91.06 85 PRO A C 1
ATOM 694 O O . PRO A 1 85 ? -1.530 -1.357 -14.060 1.00 91.06 85 PRO A O 1
ATOM 697 N N . GLY A 1 86 ? -1.527 -2.701 -12.260 1.00 90.12 86 GLY A N 1
ATOM 698 C CA . GLY A 1 86 ? -1.192 -1.654 -11.292 1.00 90.12 86 GLY A CA 1
ATOM 699 C C . GLY A 1 86 ? 0.244 -1.160 -11.461 1.00 90.12 86 GLY A C 1
ATOM 700 O O . GLY A 1 86 ? 0.472 0.046 -11.504 1.00 90.12 86 GLY A O 1
ATOM 701 N N . LEU A 1 87 ? 1.190 -2.084 -11.661 1.00 92.31 87 LEU A N 1
ATOM 702 C CA . LEU A 1 87 ? 2.602 -1.760 -11.882 1.00 92.31 87 LEU A CA 1
ATOM 703 C C . LEU A 1 87 ? 2.822 -0.932 -13.153 1.00 92.31 87 LEU A C 1
ATOM 705 O O . LEU A 1 87 ? 3.565 0.040 -13.112 1.00 92.31 87 LEU A O 1
ATOM 709 N N . VAL A 1 88 ? 2.155 -1.277 -14.258 1.00 90.69 88 VAL A N 1
ATOM 710 C CA . VAL A 1 88 ? 2.276 -0.544 -15.534 1.00 90.69 88 VAL A CA 1
ATOM 711 C C . VAL A 1 88 ? 1.672 0.860 -15.438 1.00 90.69 88 VAL A C 1
ATOM 713 O O . VAL A 1 88 ? 2.166 1.803 -16.052 1.00 90.69 88 VAL A O 1
ATOM 716 N N . LYS A 1 89 ? 0.598 1.031 -14.661 1.00 86.81 89 LYS A N 1
ATOM 717 C CA . LYS A 1 89 ? -0.049 2.338 -14.471 1.00 86.81 89 LYS A CA 1
ATOM 718 C C . LYS A 1 89 ? 0.666 3.234 -13.460 1.00 86.81 89 LYS A C 1
ATOM 720 O O . LYS A 1 89 ? 0.369 4.429 -13.411 1.00 86.81 89 LYS A O 1
ATOM 725 N N . TYR A 1 90 ? 1.547 2.669 -12.640 1.00 86.56 90 TYR A N 1
ATOM 726 C CA . TYR A 1 90 ? 2.157 3.370 -11.524 1.00 86.56 90 TYR A CA 1
ATOM 727 C C . TYR A 1 90 ? 3.004 4.560 -11.990 1.00 86.56 90 TYR A C 1
ATOM 729 O O . TYR A 1 90 ? 3.798 4.473 -12.924 1.00 86.56 90 TYR A O 1
ATOM 737 N N . SER A 1 91 ? 2.859 5.679 -11.285 1.00 84.00 91 SER A N 1
ATOM 738 C CA . SER A 1 91 ? 3.731 6.845 -11.404 1.00 84.00 91 SER A CA 1
ATOM 739 C C . SER A 1 91 ? 4.002 7.380 -10.007 1.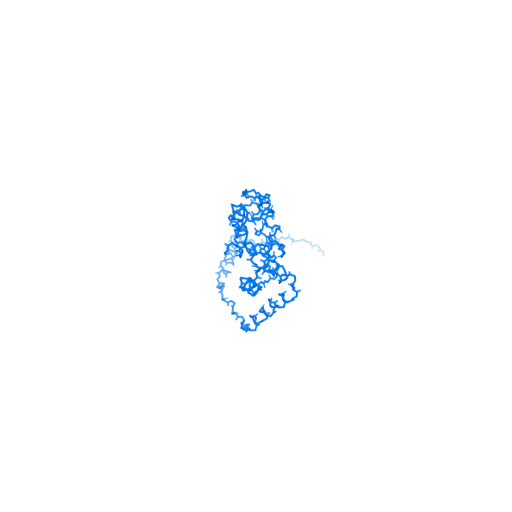00 84.00 91 SER A C 1
ATOM 741 O O . SER A 1 91 ? 3.066 7.746 -9.301 1.00 84.00 91 SER A O 1
ATOM 743 N N . ALA A 1 92 ? 5.275 7.441 -9.608 1.00 78.62 92 ALA A N 1
ATOM 744 C CA . ALA A 1 92 ? 5.660 7.824 -8.249 1.00 78.62 92 ALA A CA 1
ATOM 745 C C . ALA A 1 92 ? 5.200 9.243 -7.880 1.00 78.62 92 ALA A C 1
ATOM 747 O O . ALA A 1 92 ? 4.730 9.473 -6.772 1.00 78.62 92 ALA A O 1
ATOM 748 N N . ILE A 1 93 ? 5.285 10.188 -8.822 1.00 74.25 93 ILE A N 1
ATOM 749 C CA . ILE A 1 93 ? 4.864 11.579 -8.595 1.00 74.25 93 ILE A CA 1
ATOM 750 C C . ILE A 1 93 ? 3.351 11.641 -8.376 1.00 74.25 93 ILE A C 1
ATOM 752 O O . ILE A 1 93 ? 2.880 12.255 -7.419 1.00 74.25 93 ILE A O 1
ATOM 756 N N . LYS A 1 94 ? 2.592 10.961 -9.242 1.00 79.56 94 LYS A N 1
ATOM 757 C CA . LYS A 1 94 ? 1.133 10.898 -9.146 1.00 79.56 94 LYS A CA 1
ATOM 758 C C . LYS A 1 94 ? 0.694 10.235 -7.840 1.00 79.56 94 LYS A C 1
ATOM 760 O O . LYS A 1 94 ? -0.169 10.767 -7.153 1.00 79.56 94 LYS A O 1
ATOM 765 N N . ASP A 1 95 ? 1.333 9.126 -7.480 1.00 81.81 95 ASP A N 1
ATOM 766 C CA . ASP A 1 95 ? 1.029 8.370 -6.267 1.00 81.81 95 ASP A CA 1
ATOM 767 C C . ASP A 1 95 ? 1.244 9.208 -5.002 1.00 81.81 95 ASP A C 1
ATOM 769 O O . ASP A 1 95 ? 0.379 9.225 -4.131 1.00 81.81 95 ASP A O 1
ATOM 773 N N . VAL A 1 96 ? 2.339 9.973 -4.920 1.00 78.88 96 VAL A N 1
ATOM 774 C CA . VAL A 1 96 ? 2.610 10.860 -3.775 1.00 78.88 96 VAL A CA 1
ATOM 775 C C . VAL A 1 96 ? 1.548 11.956 -3.650 1.00 78.88 96 VAL A C 1
ATOM 777 O O . VAL A 1 96 ? 1.043 12.198 -2.550 1.00 78.88 96 VAL A O 1
ATOM 780 N N . MET A 1 97 ? 1.180 12.597 -4.765 1.00 80.56 97 MET A N 1
ATOM 781 C CA . MET A 1 97 ? 0.171 13.662 -4.769 1.00 80.56 97 MET A CA 1
ATOM 782 C C . MET A 1 97 ? -1.222 13.139 -4.407 1.00 80.56 97 MET A C 1
ATOM 784 O O . MET A 1 97 ? -1.924 13.755 -3.604 1.00 80.56 97 MET A O 1
ATOM 788 N N . GLU A 1 98 ? -1.621 12.000 -4.973 1.00 76.56 98 GLU A N 1
ATOM 789 C CA . GLU A 1 98 ? -2.930 11.403 -4.716 1.00 76.56 98 GLU A CA 1
ATOM 790 C C . GLU A 1 98 ? -3.008 10.842 -3.296 1.00 76.56 98 GLU A C 1
ATOM 792 O O . GLU A 1 98 ? -3.949 11.157 -2.563 1.00 76.56 98 GLU A O 1
ATOM 797 N N . THR A 1 99 ? -2.008 10.070 -2.870 1.00 80.06 99 THR A N 1
ATOM 798 C CA . THR A 1 99 ? -2.029 9.340 -1.599 1.00 80.06 99 THR A CA 1
ATOM 799 C C . THR A 1 99 ? -1.972 10.272 -0.396 1.00 80.06 99 THR A C 1
ATOM 801 O O . THR A 1 99 ? -2.699 10.039 0.564 1.00 80.06 99 THR A O 1
ATOM 804 N N . GLY A 1 100 ? -1.164 11.338 -0.408 1.00 82.12 100 GLY A N 1
ATOM 805 C CA . GLY A 1 100 ? -0.973 12.190 0.775 1.00 82.12 100 GLY A CA 1
ATOM 806 C C . GLY A 1 100 ? -2.277 12.810 1.295 1.00 82.12 100 GLY A C 1
ATOM 807 O O . GLY A 1 100 ? -2.678 12.583 2.442 1.00 82.12 100 GLY A O 1
ATOM 808 N N . ALA A 1 101 ? -2.977 13.547 0.430 1.00 85.19 101 ALA A N 1
ATOM 809 C CA . ALA A 1 101 ? -4.218 14.229 0.793 1.00 85.19 101 ALA A CA 1
ATOM 810 C C . ALA A 1 101 ? -5.373 13.243 1.027 1.00 85.19 101 ALA A C 1
ATOM 812 O O . ALA A 1 101 ? -6.101 13.340 2.019 1.00 85.19 101 ALA A O 1
ATOM 813 N N . THR A 1 102 ? -5.537 12.255 0.143 1.00 86.62 102 THR A N 1
ATOM 814 C CA . THR A 1 102 ? -6.653 11.302 0.248 1.00 86.62 102 THR A CA 1
ATOM 815 C C . THR A 1 102 ? -6.508 10.366 1.441 1.00 86.62 102 THR A C 1
ATOM 817 O O . THR A 1 102 ? -7.509 10.050 2.084 1.00 86.62 102 THR A O 1
ATOM 820 N N . ARG A 1 103 ? -5.280 9.998 1.824 1.00 89.50 103 ARG A N 1
ATOM 821 C CA . ARG A 1 103 ? -5.011 9.260 3.060 1.00 89.50 103 ARG A CA 1
ATOM 822 C C . ARG A 1 103 ? -5.451 10.039 4.284 1.00 89.50 103 ARG A C 1
ATOM 824 O O . ARG A 1 103 ? -6.104 9.465 5.155 1.00 89.50 103 ARG A O 1
ATOM 831 N N . MET A 1 104 ? -5.097 11.319 4.372 1.00 89.69 104 MET A N 1
ATOM 832 C CA . MET A 1 104 ? -5.496 12.155 5.503 1.00 89.69 104 MET A CA 1
ATOM 833 C C . MET A 1 104 ? -7.024 12.217 5.608 1.00 89.69 104 MET A C 1
ATOM 835 O O . MET A 1 104 ? -7.584 11.924 6.668 1.00 89.69 104 MET A O 1
ATOM 839 N N . LEU A 1 105 ? -7.703 12.466 4.484 1.00 91.00 105 LEU A N 1
ATOM 840 C CA . LEU A 1 105 ? -9.165 12.453 4.406 1.00 91.00 105 LEU A CA 1
ATOM 841 C C . LEU A 1 105 ? -9.758 11.086 4.761 1.00 91.00 105 LEU A C 1
ATOM 843 O O . LEU A 1 105 ? -10.783 11.011 5.430 1.00 91.00 105 LEU A O 1
ATOM 847 N N . TYR A 1 106 ? -9.118 9.988 4.376 1.00 92.38 106 TYR A N 1
ATOM 848 C CA . TYR A 1 106 ? -9.554 8.649 4.750 1.00 92.38 106 TYR A CA 1
ATOM 849 C C . TYR A 1 106 ? -9.424 8.389 6.247 1.00 92.38 106 TYR A C 1
ATOM 851 O O . TYR A 1 106 ? -10.363 7.869 6.849 1.00 92.38 106 TYR A O 1
ATOM 859 N N . VAL A 1 107 ? -8.314 8.775 6.875 1.00 90.88 107 VAL A N 1
ATOM 860 C CA . VAL A 1 107 ? -8.092 8.590 8.318 1.00 90.88 107 VAL A CA 1
ATOM 861 C C . VAL A 1 107 ? -9.013 9.485 9.150 1.00 90.88 107 VAL A C 1
ATOM 863 O O . VAL A 1 107 ? -9.505 9.052 10.192 1.00 90.88 107 VAL A O 1
ATOM 866 N N . GLN A 1 108 ? -9.329 10.687 8.673 1.00 91.06 108 GLN A N 1
ATOM 867 C CA . GLN A 1 108 ? -10.223 11.618 9.364 1.00 91.06 108 GLN A CA 1
ATOM 868 C C . GLN A 1 108 ? -11.697 11.318 9.053 1.00 91.06 108 GLN A C 1
ATOM 870 O O . GLN A 1 108 ? -12.440 10.860 9.923 1.00 91.06 108 GLN A O 1
ATOM 875 N N . SER A 1 109 ? -12.091 11.409 7.787 1.00 86.38 109 SER A N 1
ATOM 876 C CA . SER A 1 109 ? -13.483 11.474 7.318 1.00 86.38 109 SER A CA 1
ATOM 877 C C . SER A 1 109 ? -14.120 10.134 6.918 1.00 86.38 109 SER A C 1
ATOM 879 O O . SER A 1 109 ? -15.318 10.067 6.653 1.00 86.38 109 SER A O 1
ATOM 881 N N . GLY A 1 110 ? -13.366 9.035 6.898 1.00 86.75 110 GLY A N 1
ATOM 882 C CA . GLY A 1 110 ? -13.933 7.679 6.914 1.00 86.75 110 GLY A CA 1
ATOM 883 C C . GLY A 1 110 ? -13.923 6.955 5.583 1.00 86.75 110 GLY A C 1
ATOM 884 O O . GLY A 1 110 ? -13.273 7.348 4.617 1.00 86.75 110 GLY A O 1
ATOM 885 N N . ARG A 1 111 ? -14.683 5.854 5.543 1.00 85.50 111 ARG A N 1
ATOM 886 C CA . ARG A 1 111 ? -14.780 4.947 4.388 1.00 85.50 111 ARG A CA 1
ATOM 887 C C . ARG A 1 111 ? -15.176 5.629 3.081 1.00 85.50 111 ARG A C 1
ATOM 889 O O . ARG A 1 111 ? -14.827 5.112 2.024 1.00 85.50 111 ARG A O 1
ATOM 896 N N . LYS A 1 112 ? -15.858 6.779 3.125 1.00 86.94 112 LYS A N 1
ATOM 897 C CA . LYS A 1 112 ? -16.196 7.560 1.923 1.00 86.94 112 LYS A CA 1
ATOM 898 C C . LYS A 1 112 ? -14.953 7.848 1.068 1.00 86.94 112 LYS A C 1
ATOM 900 O O . LYS A 1 112 ? -15.015 7.772 -0.154 1.00 86.94 112 LYS A O 1
ATOM 905 N N . TYR A 1 113 ? -13.808 8.050 1.717 1.00 87.12 113 TYR A N 1
ATOM 906 C CA . TYR A 1 113 ? -12.527 8.337 1.077 1.00 87.12 113 TYR A CA 1
ATOM 907 C C . TYR A 1 113 ? -11.640 7.092 0.913 1.00 87.12 113 TYR A C 1
ATOM 909 O O . TYR A 1 113 ? -10.445 7.223 0.734 1.00 87.12 113 TYR A O 1
ATOM 917 N N . SER A 1 114 ? -12.179 5.868 0.966 1.00 85.94 114 SER A N 1
ATOM 918 C CA . SER A 1 114 ? -11.394 4.615 0.877 1.00 85.94 114 SER A CA 1
ATOM 919 C C . SER A 1 114 ? -11.149 4.094 -0.552 1.00 85.94 114 SER A C 1
ATOM 921 O O . SER A 1 114 ? -10.783 2.929 -0.736 1.00 85.94 114 SER A O 1
ATOM 923 N N . HIS A 1 115 ? -11.392 4.930 -1.566 1.00 87.44 115 HIS A N 1
ATOM 924 C CA . HIS A 1 115 ? -11.403 4.540 -2.983 1.00 87.44 115 HIS A CA 1
ATOM 925 C C . HIS A 1 115 ? -10.130 4.919 -3.753 1.00 87.44 115 HIS A C 1
ATOM 927 O O . HIS A 1 115 ? -10.031 4.583 -4.933 1.00 87.44 115 HIS A O 1
ATOM 933 N N . TYR A 1 116 ? -9.178 5.591 -3.101 1.00 89.12 116 TYR A N 1
ATOM 934 C CA . TYR A 1 116 ? -7.880 5.913 -3.690 1.00 89.12 116 TYR A CA 1
ATOM 935 C C . TYR A 1 116 ? -6.976 4.681 -3.751 1.00 89.12 116 TYR A C 1
ATOM 937 O O . TYR A 1 116 ? -7.149 3.730 -2.984 1.00 89.12 116 TYR A O 1
ATOM 945 N N . GLU A 1 117 ? -6.040 4.708 -4.689 1.00 89.75 117 GLU A N 1
ATOM 946 C CA . GLU A 1 117 ? -5.036 3.671 -4.911 1.00 89.75 117 GLU A CA 1
ATOM 947 C C . GLU A 1 117 ? -3.732 4.091 -4.219 1.00 89.75 117 GLU A C 1
ATOM 949 O O . GLU A 1 117 ? -3.446 5.282 -4.129 1.00 89.75 117 GLU A O 1
ATOM 954 N N . VAL A 1 118 ? -2.986 3.125 -3.672 1.00 88.25 118 VAL A N 1
ATOM 955 C CA . VAL A 1 118 ? -1.752 3.386 -2.910 1.00 88.25 118 VAL A CA 1
ATOM 956 C C . VAL A 1 118 ? -0.607 2.518 -3.399 1.00 88.25 118 VAL A C 1
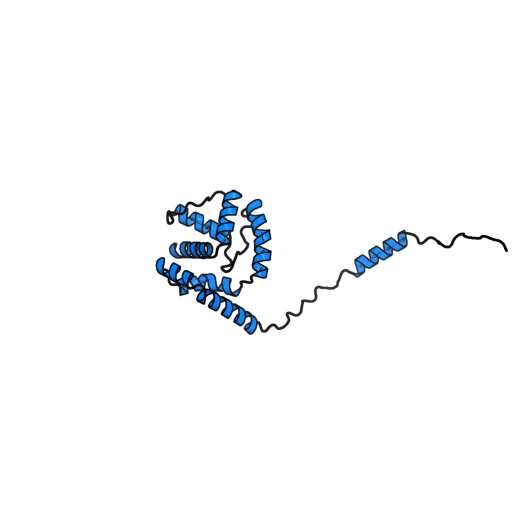ATOM 958 O O . VAL A 1 118 ? -0.733 1.288 -3.476 1.00 88.25 118 VAL A O 1
ATOM 961 N N . GLY A 1 119 ? 0.538 3.155 -3.636 1.00 87.69 119 GLY A N 1
ATOM 962 C CA . GLY A 1 119 ? 1.815 2.519 -3.921 1.00 87.69 119 GLY A CA 1
ATOM 963 C C . GLY A 1 119 ? 1.811 1.716 -5.219 1.00 87.69 119 GLY A C 1
ATOM 964 O O . GLY A 1 119 ? 0.890 1.778 -6.031 1.00 87.69 119 GLY A O 1
ATOM 965 N N . ARG A 1 120 ? 2.855 0.913 -5.433 1.00 89.38 120 ARG A N 1
ATOM 966 C CA . ARG A 1 120 ? 3.076 0.240 -6.725 1.00 89.38 120 ARG A CA 1
ATOM 967 C C . ARG A 1 120 ? 1.983 -0.748 -7.122 1.00 89.38 120 ARG A C 1
ATOM 969 O O . ARG A 1 120 ? 1.710 -0.878 -8.310 1.00 89.38 120 ARG A O 1
ATOM 976 N N . PHE A 1 121 ? 1.344 -1.430 -6.171 1.00 93.31 121 PHE A N 1
ATOM 977 C CA . PHE A 1 121 ? 0.255 -2.359 -6.503 1.00 93.31 121 PHE A CA 1
ATOM 978 C C . PHE A 1 121 ? -1.085 -1.647 -6.694 1.00 93.31 121 PHE A C 1
ATOM 980 O O . PHE A 1 121 ? -2.065 -2.306 -7.035 1.00 93.31 121 PHE A O 1
ATOM 987 N N . GLN A 1 122 ? -1.134 -0.326 -6.473 1.00 91.94 122 GLN A N 1
ATOM 988 C CA . GLN A 1 122 ? -2.334 0.493 -6.630 1.00 91.94 122 GLN A CA 1
ATOM 989 C C . GLN A 1 122 ? -3.516 -0.083 -5.821 1.00 91.94 122 GLN A C 1
ATOM 991 O O . GLN A 1 122 ? -4.654 -0.167 -6.281 1.00 91.94 122 GLN A O 1
ATOM 996 N N . MET A 1 123 ? -3.242 -0.531 -4.588 1.00 92.75 123 MET A N 1
ATOM 997 C CA . MET A 1 123 ? -4.249 -1.156 -3.727 1.00 92.75 123 MET A CA 1
ATOM 998 C C . MET A 1 123 ? -5.139 -0.116 -3.047 1.00 92.75 123 MET A C 1
ATOM 1000 O O . MET A 1 123 ? -4.666 0.928 -2.606 1.00 92.75 123 MET A O 1
ATOM 1004 N N . LYS A 1 124 ? -6.427 -0.445 -2.886 1.00 94.06 124 LYS A N 1
ATOM 1005 C CA . LYS A 1 124 ? -7.414 0.427 -2.230 1.00 94.06 124 LYS A CA 1
ATOM 1006 C C . LYS A 1 124 ? -7.589 0.092 -0.742 1.00 94.06 124 LYS A C 1
ATOM 1008 O O . LYS A 1 124 ? -7.651 -1.092 -0.393 1.00 94.06 124 LYS A O 1
ATOM 1013 N N . PRO A 1 125 ? -7.793 1.081 0.149 1.00 94.19 125 PRO A N 1
ATOM 1014 C CA . PRO A 1 125 ? -8.141 0.822 1.551 1.00 94.19 125 PRO A CA 1
ATOM 1015 C C . PRO A 1 125 ? -9.417 0.004 1.743 1.00 94.19 125 PRO A C 1
ATOM 1017 O O . PRO A 1 125 ? -9.477 -0.828 2.647 1.00 94.19 125 PRO A O 1
ATOM 1020 N N . SER A 1 126 ? -10.416 0.196 0.881 1.00 94.06 126 SER A N 1
ATOM 1021 C CA . SER A 1 126 ? -11.636 -0.625 0.856 1.00 94.06 126 SER A CA 1
ATOM 1022 C C . SER A 1 126 ? -11.344 -2.100 0.562 1.00 94.06 126 SER A C 1
ATOM 1024 O O . SER A 1 126 ? -11.918 -2.983 1.202 1.00 94.06 126 SER A O 1
ATOM 1026 N N . PHE A 1 127 ? -10.408 -2.378 -0.350 1.00 94.19 127 PHE A N 1
ATOM 1027 C CA . PHE A 1 127 ? -9.953 -3.734 -0.645 1.00 94.19 127 PHE A CA 1
ATOM 1028 C C . PHE A 1 127 ? -9.231 -4.352 0.557 1.00 94.19 127 PHE A C 1
ATOM 1030 O O . PHE A 1 127 ? -9.599 -5.442 0.991 1.00 94.19 127 PHE A O 1
ATOM 1037 N N . ALA A 1 128 ? -8.274 -3.641 1.159 1.00 94.94 128 ALA A N 1
ATOM 1038 C CA . ALA A 1 128 ? -7.589 -4.115 2.363 1.00 94.94 128 ALA A CA 1
ATOM 1039 C C . ALA A 1 128 ? -8.575 -4.407 3.506 1.00 94.94 128 ALA A C 1
ATOM 1041 O O . ALA A 1 128 ? -8.495 -5.460 4.134 1.00 94.94 128 ALA A O 1
ATOM 1042 N N . GLU A 1 129 ? -9.560 -3.533 3.733 1.00 94.69 129 GLU A N 1
ATOM 1043 C CA . GLU A 1 129 ? -10.606 -3.761 4.733 1.00 94.69 129 GLU A CA 1
ATOM 1044 C C . GLU A 1 129 ? -11.411 -5.039 4.455 1.00 94.69 129 GLU A C 1
ATOM 1046 O O . GLU A 1 129 ? -11.702 -5.809 5.374 1.00 94.69 129 GLU A O 1
ATOM 1051 N N . LEU A 1 130 ? -11.771 -5.277 3.192 1.00 94.25 130 LEU A N 1
ATOM 1052 C CA . LEU A 1 130 ? -12.484 -6.482 2.784 1.00 94.25 130 LEU A CA 1
ATOM 1053 C C . LEU A 1 130 ? -11.658 -7.744 3.070 1.00 94.25 130 LEU A C 1
ATOM 1055 O O . LEU A 1 130 ? -12.204 -8.726 3.579 1.00 94.25 130 LEU A O 1
ATOM 1059 N N . ILE A 1 131 ? -10.356 -7.724 2.769 1.00 94.75 131 ILE A N 1
ATOM 1060 C CA . ILE A 1 131 ? -9.454 -8.843 3.062 1.00 94.75 131 ILE A CA 1
ATOM 1061 C C . ILE A 1 131 ? -9.362 -9.079 4.568 1.00 94.75 131 ILE A C 1
ATOM 1063 O O . ILE A 1 131 ? -9.626 -10.200 4.995 1.00 94.75 131 ILE A O 1
ATOM 1067 N N . GLU A 1 132 ? -9.092 -8.040 5.368 1.00 94.81 132 GLU A N 1
ATOM 1068 C CA . GLU A 1 132 ? -9.013 -8.118 6.837 1.00 94.81 132 GLU A CA 1
ATOM 1069 C C . GLU A 1 132 ? -10.270 -8.760 7.435 1.00 94.81 132 GLU A C 1
ATOM 1071 O O . GLU A 1 132 ? -10.182 -9.723 8.197 1.00 94.81 132 GLU A O 1
ATOM 1076 N N . ARG A 1 133 ? -11.457 -8.291 7.027 1.00 93.62 133 ARG A N 1
ATOM 1077 C CA . ARG A 1 133 ? -12.739 -8.854 7.480 1.00 93.62 133 ARG A CA 1
ATOM 1078 C C . ARG A 1 133 ? -12.876 -10.330 7.127 1.00 93.62 133 ARG A C 1
ATOM 1080 O O . ARG A 1 133 ? -13.328 -11.117 7.957 1.00 93.62 133 ARG A O 1
ATOM 1087 N N . ASN A 1 134 ? -12.511 -10.703 5.904 1.00 92.69 134 ASN A N 1
ATOM 1088 C CA . ASN A 1 134 ? -12.650 -12.074 5.425 1.00 92.69 134 ASN A CA 1
ATOM 1089 C C . ASN A 1 134 ? -11.714 -13.028 6.174 1.00 92.69 134 ASN A C 1
ATOM 1091 O O . ASN A 1 134 ? -12.184 -14.040 6.692 1.00 92.69 134 ASN A O 1
ATOM 1095 N N . VAL A 1 135 ? -10.426 -12.692 6.281 1.00 93.00 135 VAL A N 1
ATOM 1096 C CA . VAL A 1 135 ? -9.437 -13.569 6.926 1.00 93.00 135 VAL A CA 1
ATOM 1097 C C . VAL A 1 135 ? -9.654 -13.677 8.432 1.00 93.00 135 VAL A C 1
ATOM 1099 O O . VAL A 1 135 ? -9.436 -14.749 8.992 1.00 93.00 135 VAL A O 1
ATOM 1102 N N . THR A 1 136 ? -10.137 -12.614 9.088 1.00 92.44 136 THR A N 1
ATOM 1103 C CA . THR A 1 136 ? -10.531 -12.672 10.501 1.00 92.44 136 THR A CA 1
ATOM 1104 C C . THR A 1 136 ? -11.768 -13.546 10.690 1.00 92.44 136 THR A C 1
ATOM 1106 O O . THR A 1 136 ? -11.768 -14.409 11.564 1.00 92.44 136 THR A O 1
ATOM 1109 N N . ARG A 1 137 ? -12.804 -13.388 9.852 1.00 91.19 137 ARG A N 1
ATOM 1110 C CA . ARG A 1 137 ? -14.032 -14.199 9.939 1.00 91.19 137 ARG A CA 1
ATOM 1111 C C . ARG A 1 137 ? -13.760 -15.686 9.712 1.00 91.19 137 ARG A C 1
ATOM 1113 O O . ARG A 1 137 ? -14.332 -16.520 10.401 1.00 91.19 137 ARG A O 1
ATOM 1120 N N . GLN A 1 138 ? -12.886 -16.011 8.764 1.00 89.19 138 GLN A N 1
ATOM 1121 C CA . GLN A 1 138 ? -12.532 -17.391 8.418 1.00 89.19 138 GLN A CA 1
ATOM 1122 C C . GLN A 1 138 ? -11.388 -17.957 9.276 1.00 89.19 138 GLN A C 1
ATOM 1124 O O . GLN A 1 138 ? -10.954 -19.076 9.032 1.00 89.19 138 GLN A O 1
ATOM 1129 N N . LYS A 1 139 ? -10.881 -17.198 10.264 1.00 87.50 139 LYS A N 1
ATOM 1130 C CA . LYS A 1 139 ? -9.738 -17.578 11.117 1.00 87.50 139 LYS A CA 1
ATOM 1131 C C . LYS A 1 139 ? -8.506 -18.031 10.317 1.00 87.50 139 LYS A C 1
ATOM 1133 O O . LYS A 1 139 ? -7.742 -18.882 10.755 1.00 87.50 139 LYS A O 1
ATOM 1138 N N . MET A 1 140 ? -8.297 -17.439 9.142 1.00 84.88 140 MET A N 1
ATOM 1139 C CA . MET A 1 140 ? -7.208 -17.810 8.235 1.00 84.88 140 MET A CA 1
ATOM 1140 C C . MET A 1 140 ? -5.865 -17.190 8.629 1.00 84.88 140 MET A C 1
ATOM 1142 O O . MET A 1 140 ? -4.838 -17.540 8.056 1.00 84.88 140 MET A O 1
ATOM 1146 N N . THR A 1 141 ? -5.839 -16.243 9.564 1.00 85.50 141 THR A N 1
ATOM 1147 C CA . THR A 1 141 ? -4.619 -15.529 9.953 1.00 85.50 141 THR A CA 1
ATOM 1148 C C . THR A 1 141 ? -4.494 -15.419 11.465 1.00 85.50 141 THR A C 1
ATOM 1150 O O . THR A 1 141 ? -5.485 -15.223 12.167 1.00 85.50 141 THR A O 1
ATOM 1153 N N . THR A 1 142 ? -3.258 -15.487 11.954 1.00 83.50 142 THR A N 1
ATOM 1154 C CA . THR A 1 142 ? -2.902 -15.185 13.348 1.00 83.50 142 THR A CA 1
ATOM 1155 C C . THR A 1 142 ? -2.859 -13.672 13.601 1.00 83.50 142 THR A C 1
ATOM 1157 O O . THR A 1 142 ? -2.911 -13.220 14.744 1.00 83.50 142 THR A O 1
ATOM 1160 N N . GLN A 1 143 ? -2.791 -12.865 12.535 1.00 87.75 143 GLN A N 1
ATOM 1161 C CA . GLN A 1 143 ? -2.761 -11.410 12.628 1.00 87.75 143 GLN A CA 1
ATOM 1162 C C . GLN A 1 143 ? -4.094 -10.872 13.158 1.00 87.75 143 GLN A C 1
ATOM 1164 O O . GLN A 1 143 ? -5.153 -11.079 12.563 1.00 87.75 143 GLN A O 1
ATOM 1169 N N . LYS A 1 144 ? -4.038 -10.105 14.249 1.00 89.00 144 LYS A N 1
ATOM 1170 C CA . LYS A 1 144 ? -5.208 -9.395 14.776 1.00 89.00 144 LYS A CA 1
ATOM 1171 C C . LYS A 1 144 ? -5.393 -8.074 14.029 1.00 89.00 144 LYS A C 1
ATOM 1173 O O . LYS A 1 144 ? -4.499 -7.227 14.025 1.00 89.00 144 LYS A O 1
ATOM 1178 N N . PHE A 1 145 ? -6.562 -7.897 13.418 1.00 92.38 145 PHE A N 1
ATOM 1179 C CA . PHE A 1 145 ? -6.957 -6.658 12.750 1.00 92.38 145 PHE A CA 1
ATOM 1180 C C . PHE A 1 145 ? -8.017 -5.918 13.566 1.00 92.38 145 PHE A C 1
ATOM 1182 O O . PHE A 1 145 ? -8.962 -6.529 14.064 1.00 92.38 145 PHE A O 1
ATOM 1189 N N . ASP A 1 146 ? -7.882 -4.594 13.671 1.00 91.75 146 ASP A N 1
ATOM 1190 C CA . ASP A 1 146 ? -8.962 -3.750 14.180 1.00 91.75 146 ASP A CA 1
ATOM 1191 C C . ASP A 1 146 ? -9.969 -3.492 13.050 1.00 91.75 146 ASP A C 1
ATOM 1193 O O . ASP A 1 146 ? -9.700 -2.756 12.100 1.00 91.75 146 ASP A O 1
ATOM 1197 N N . LEU A 1 147 ? -11.128 -4.148 13.137 1.00 90.19 147 LEU A N 1
ATOM 1198 C CA . LEU A 1 147 ? -12.200 -4.052 12.144 1.00 90.19 147 LEU A CA 1
ATOM 1199 C C . LEU A 1 147 ? -13.175 -2.899 12.428 1.00 90.19 147 LEU A C 1
ATOM 1201 O O . LEU A 1 147 ? -14.160 -2.736 11.696 1.00 90.19 147 LEU A O 1
ATOM 1205 N N . LYS A 1 148 ? -12.955 -2.120 13.494 1.00 89.62 148 LYS A N 1
ATOM 1206 C CA . LYS A 1 148 ? -13.804 -0.975 13.828 1.00 89.62 148 LYS A CA 1
ATOM 1207 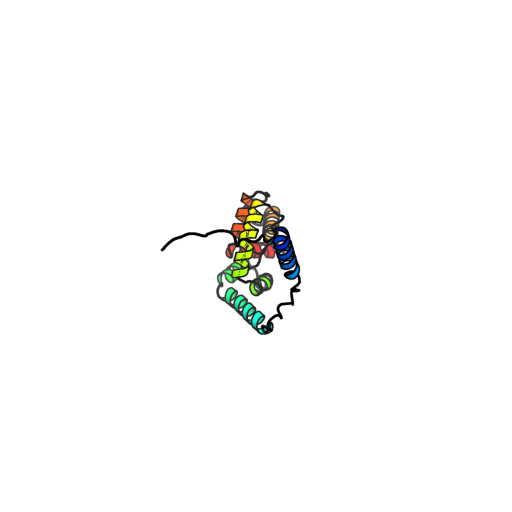C C . LYS A 1 148 ? -13.579 0.157 12.825 1.00 89.62 148 LYS A C 1
ATOM 1209 O O . LYS A 1 148 ? -12.505 0.311 12.253 1.00 89.62 148 LYS A O 1
ATOM 1214 N N . ASN A 1 149 ? -14.590 1.002 12.634 1.00 87.06 149 ASN A N 1
ATOM 1215 C CA . ASN A 1 149 ? -14.476 2.192 11.785 1.00 87.06 149 ASN A CA 1
ATOM 1216 C C . ASN A 1 149 ? -13.913 3.400 12.565 1.00 87.06 149 ASN A C 1
ATOM 1218 O O . ASN A 1 149 ? -14.455 4.502 12.518 1.00 87.06 149 ASN A O 1
ATOM 1222 N N . THR A 1 150 ? -12.840 3.193 13.329 1.00 92.38 150 THR A N 1
ATOM 1223 C CA . THR A 1 150 ? -12.171 4.262 14.086 1.00 92.38 150 THR A CA 1
ATOM 1224 C C . THR A 1 150 ? -11.072 4.905 13.242 1.00 92.38 150 THR A C 1
ATOM 1226 O O . TH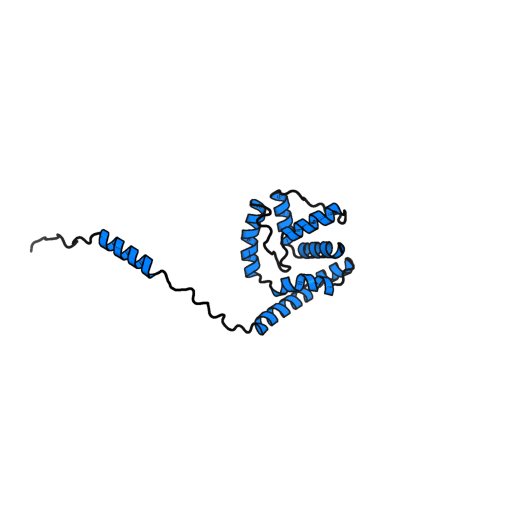R A 1 150 ? -10.547 4.286 12.316 1.00 92.38 150 THR A O 1
ATOM 1229 N N . SER A 1 151 ? -10.707 6.153 13.551 1.00 91.81 151 SER A N 1
ATOM 1230 C CA . SER A 1 151 ? -9.558 6.814 12.908 1.00 91.81 151 SER A CA 1
ATOM 1231 C C . SER A 1 151 ? -8.268 6.004 13.111 1.00 91.81 151 SER A C 1
ATOM 1233 O O . SER A 1 151 ? -7.531 5.764 12.159 1.00 91.81 151 SER A O 1
ATOM 1235 N N . LYS A 1 152 ? -8.067 5.443 14.313 1.00 92.81 152 LYS A N 1
ATOM 1236 C CA . LYS A 1 152 ? -6.922 4.576 14.635 1.00 92.81 152 LYS A CA 1
ATOM 1237 C C . LYS A 1 152 ? -6.845 3.328 13.744 1.00 92.81 152 LYS A C 1
ATOM 1239 O O . LYS A 1 152 ? -5.798 3.063 13.162 1.00 92.81 152 LYS A O 1
ATOM 1244 N N . ALA A 1 153 ? -7.949 2.592 13.588 1.00 92.75 153 ALA A N 1
ATOM 1245 C CA . ALA A 1 153 ? -7.995 1.406 12.728 1.00 92.75 153 ALA A CA 1
ATOM 1246 C C . ALA A 1 153 ? -7.718 1.751 11.255 1.00 92.75 153 ALA A C 1
ATOM 1248 O O . ALA A 1 153 ? -6.970 1.050 10.568 1.00 92.75 153 ALA A O 1
ATOM 1249 N N . ARG A 1 154 ? -8.286 2.867 10.778 1.00 94.12 154 ARG A N 1
ATOM 1250 C CA . ARG A 1 154 ? -8.059 3.382 9.422 1.00 94.12 154 ARG A CA 1
ATOM 1251 C C . ARG A 1 154 ? -6.602 3.798 9.210 1.00 94.12 154 ARG A C 1
ATOM 1253 O O . ARG A 1 154 ? -6.027 3.437 8.187 1.00 94.12 154 ARG A O 1
ATOM 1260 N N . GLY A 1 155 ? -6.000 4.480 10.183 1.00 93.38 155 GLY A N 1
ATOM 1261 C CA . GLY A 1 155 ? -4.593 4.879 10.172 1.00 93.38 155 GLY A CA 1
ATOM 1262 C C . GLY A 1 155 ? -3.644 3.688 10.082 1.00 93.38 155 GLY A C 1
ATOM 1263 O O . GLY A 1 155 ? -2.765 3.675 9.222 1.00 93.38 155 GLY A O 1
ATOM 1264 N N . GLU A 1 156 ? -3.872 2.644 10.884 1.00 94.50 156 GLU A N 1
ATOM 1265 C CA . GLU A 1 156 ? -3.076 1.414 10.810 1.00 94.50 156 GLU A CA 1
ATOM 1266 C C . GLU A 1 156 ? -3.205 0.716 9.453 1.00 94.50 156 GLU A C 1
ATOM 1268 O O . GLU A 1 156 ? -2.205 0.275 8.889 1.00 94.50 156 GLU A O 1
ATOM 1273 N N . ARG A 1 157 ? -4.417 0.642 8.890 1.00 95.12 157 ARG A N 1
ATOM 1274 C CA . ARG A 1 157 ? -4.621 0.077 7.548 1.00 95.12 157 ARG A CA 1
ATOM 1275 C C . ARG A 1 157 ? -3.889 0.882 6.478 1.00 95.12 157 ARG A C 1
ATOM 1277 O O . ARG A 1 157 ? -3.232 0.291 5.629 1.00 95.12 157 ARG A O 1
ATOM 1284 N N . ALA A 1 158 ? -3.976 2.211 6.532 1.00 93.06 158 ALA A N 1
ATOM 1285 C CA . ALA A 1 158 ? -3.255 3.082 5.608 1.00 93.06 158 ALA A CA 1
ATOM 1286 C C . ALA A 1 158 ? -1.736 2.874 5.720 1.00 93.06 158 ALA A C 1
ATOM 1288 O O . ALA A 1 158 ? -1.072 2.702 4.708 1.00 93.06 158 ALA A O 1
ATOM 1289 N N . ARG A 1 159 ? -1.203 2.780 6.946 1.00 93.38 159 ARG A N 1
ATOM 1290 C CA . ARG A 1 159 ? 0.222 2.511 7.193 1.00 93.38 159 ARG A CA 1
ATOM 1291 C C . ARG A 1 159 ? 0.681 1.168 6.621 1.00 93.38 159 ARG A C 1
ATOM 1293 O O . ARG A 1 159 ? 1.783 1.075 6.094 1.00 93.38 159 ARG A O 1
ATOM 1300 N N . ARG A 1 160 ? -0.149 0.124 6.714 1.00 95.06 160 ARG A N 1
ATOM 1301 C CA . ARG A 1 160 ? 0.133 -1.159 6.050 1.00 95.06 160 ARG A CA 1
ATOM 1302 C C . ARG A 1 160 ? 0.132 -0.987 4.536 1.00 95.06 160 ARG A C 1
ATOM 1304 O O . ARG A 1 160 ? 1.048 -1.456 3.886 1.00 95.06 160 ARG A O 1
ATOM 1311 N N . LEU A 1 161 ? -0.849 -0.290 3.973 1.00 93.19 161 LEU A N 1
ATOM 1312 C CA . LEU A 1 161 ? -0.915 -0.087 2.527 1.00 93.19 161 LEU A CA 1
ATOM 1313 C C . LEU A 1 161 ? 0.258 0.708 1.949 1.00 93.19 161 LEU A C 1
ATOM 1315 O O . LEU A 1 161 ? 0.596 0.462 0.799 1.00 93.19 161 LEU A O 1
ATOM 1319 N N . ASP A 1 162 ? 0.921 1.576 2.712 1.00 90.94 162 ASP A N 1
ATOM 1320 C CA . ASP A 1 162 ? 2.148 2.239 2.236 1.00 90.94 162 ASP A CA 1
ATOM 1321 C C . ASP A 1 162 ? 3.334 1.271 2.084 1.00 90.94 162 ASP A C 1
ATOM 1323 O O . ASP A 1 162 ? 4.278 1.533 1.340 1.00 90.94 162 ASP A O 1
ATOM 1327 N N . SER A 1 163 ? 3.325 0.158 2.821 1.00 93.38 163 SER A N 1
ATOM 1328 C CA . SER A 1 163 ? 4.421 -0.806 2.835 1.00 93.38 163 SER A CA 1
ATOM 1329 C C . SER A 1 163 ? 4.240 -1.849 1.737 1.00 93.38 163 SER A C 1
ATOM 1331 O O . SER A 1 163 ? 3.255 -2.587 1.710 1.00 93.38 163 SER A O 1
ATOM 1333 N N . GLN A 1 164 ? 5.245 -1.976 0.869 1.00 92.56 164 GLN A N 1
ATOM 1334 C CA . GLN A 1 164 ? 5.258 -2.968 -0.213 1.00 92.56 164 GLN A CA 1
ATOM 1335 C C . GLN A 1 164 ? 5.102 -4.404 0.313 1.00 92.56 164 GLN A C 1
ATOM 1337 O O . GLN A 1 164 ? 4.368 -5.206 -0.264 1.00 92.56 164 GLN A O 1
ATOM 1342 N N . GLU A 1 165 ? 5.720 -4.723 1.452 1.00 94.69 165 GLU A N 1
ATOM 1343 C CA . GLU A 1 165 ? 5.571 -6.028 2.105 1.00 94.69 165 GLU A CA 1
ATOM 1344 C C . GLU A 1 165 ? 4.118 -6.323 2.472 1.00 94.69 165 GLU A C 1
ATOM 1346 O O . GLU A 1 165 ? 3.621 -7.432 2.275 1.00 94.69 165 GLU A O 1
ATOM 1351 N N . TRP A 1 166 ? 3.410 -5.328 2.997 1.00 95.81 166 TRP A N 1
ATOM 1352 C CA . TRP A 1 166 ? 2.008 -5.468 3.364 1.00 95.81 166 TRP A CA 1
ATOM 1353 C C . TRP A 1 166 ? 1.090 -5.522 2.147 1.00 95.81 166 TRP A C 1
ATOM 1355 O O . TRP A 1 166 ? 0.134 -6.297 2.168 1.00 95.81 166 TRP A O 1
ATOM 1365 N N . GLN A 1 167 ? 1.397 -4.787 1.075 1.00 95.69 167 GLN A N 1
ATOM 1366 C CA . GLN A 1 167 ? 0.697 -4.945 -0.202 1.00 95.69 167 GLN A CA 1
ATOM 1367 C C . GLN A 1 167 ? 0.817 -6.392 -0.712 1.00 95.69 167 GLN A C 1
ATOM 1369 O O . GLN A 1 167 ? -0.189 -7.007 -1.073 1.00 95.69 167 GLN A O 1
ATOM 1374 N N . LEU A 1 168 ? 2.011 -6.994 -0.638 1.00 95.88 168 LEU A N 1
ATOM 1375 C CA . LEU A 1 168 ? 2.198 -8.406 -0.980 1.00 95.88 168 LEU A CA 1
ATOM 1376 C C . LEU A 1 168 ? 1.437 -9.344 -0.031 1.00 95.88 168 LEU A C 1
ATOM 1378 O O . LEU A 1 168 ? 0.799 -10.291 -0.487 1.00 95.88 168 LEU A O 1
ATOM 1382 N N . ARG A 1 169 ? 1.435 -9.077 1.279 1.00 95.25 169 ARG A N 1
ATOM 1383 C CA . ARG A 1 169 ? 0.663 -9.876 2.250 1.00 95.25 169 ARG A CA 1
ATOM 1384 C C . ARG A 1 169 ? -0.837 -9.841 1.961 1.00 95.25 169 ARG A C 1
ATOM 1386 O O . ARG A 1 169 ? -1.481 -10.886 2.023 1.00 95.25 169 ARG A O 1
ATOM 1393 N N . TYR A 1 170 ? -1.398 -8.681 1.614 1.00 95.38 170 TYR A N 1
ATOM 1394 C CA . TYR A 1 170 ? -2.802 -8.586 1.208 1.00 95.38 170 TYR A CA 1
ATOM 1395 C C . TYR A 1 170 ? -3.080 -9.376 -0.073 1.00 95.38 170 TYR A C 1
ATOM 1397 O O . TYR A 1 170 ? -4.109 -10.047 -0.150 1.00 95.38 170 TYR A O 1
ATOM 1405 N N . LEU A 1 171 ? -2.158 -9.360 -1.041 1.00 95.44 171 LEU A N 1
ATOM 1406 C CA . LEU A 1 171 ? -2.266 -10.168 -2.256 1.00 95.44 171 LEU A CA 1
ATOM 1407 C C . LEU A 1 171 ? -2.279 -11.671 -1.937 1.00 95.44 171 LEU A C 1
ATOM 1409 O O . LEU A 1 171 ? -3.152 -12.391 -2.416 1.00 95.44 171 LEU A O 1
ATOM 1413 N N . VAL A 1 172 ? -1.369 -12.140 -1.080 1.00 95.12 172 VAL A N 1
ATOM 1414 C CA . VAL A 1 172 ? -1.322 -13.540 -0.621 1.00 95.12 172 VAL A CA 1
ATOM 1415 C C . VAL A 1 172 ? -2.631 -13.935 0.064 1.00 95.12 172 VAL A C 1
ATOM 1417 O O . VAL A 1 172 ? -3.226 -14.962 -0.265 1.00 95.12 172 VAL A O 1
ATOM 1420 N N . MET A 1 173 ? -3.120 -13.102 0.989 1.00 94.06 173 MET A N 1
ATOM 1421 C CA . MET A 1 173 ? -4.388 -13.337 1.687 1.00 94.06 173 MET A CA 1
ATOM 1422 C C . MET A 1 173 ? -5.583 -13.376 0.728 1.00 94.06 173 MET A C 1
ATOM 1424 O O . MET A 1 173 ? -6.512 -14.152 0.943 1.00 94.06 173 MET A O 1
ATOM 1428 N N . PHE A 1 174 ? -5.563 -12.560 -0.326 1.00 93.62 174 PHE A N 1
ATOM 1429 C CA . PHE A 1 174 ? -6.588 -12.565 -1.362 1.00 93.62 174 PHE A CA 1
ATOM 1430 C C . PHE A 1 174 ? -6.564 -13.846 -2.202 1.00 93.62 174 PHE A C 1
ATOM 1432 O O . PHE A 1 174 ? -7.624 -14.415 -2.459 1.00 93.62 174 PHE A O 1
ATOM 1439 N N . ILE A 1 175 ? -5.379 -14.317 -2.601 1.00 93.06 175 ILE A N 1
ATOM 1440 C CA . ILE A 1 175 ? -5.227 -15.517 -3.434 1.00 93.06 175 ILE A CA 1
ATOM 1441 C C . ILE A 1 175 ? -5.614 -16.777 -2.660 1.00 93.06 175 ILE A C 1
ATOM 1443 O O . ILE A 1 175 ? -6.394 -17.570 -3.169 1.00 93.06 175 ILE A O 1
ATOM 1447 N N . ARG A 1 176 ? -5.149 -16.935 -1.414 1.00 85.44 176 ARG A N 1
ATOM 1448 C CA . ARG A 1 176 ? -5.401 -18.141 -0.601 1.00 85.44 176 ARG A CA 1
ATOM 1449 C C . ARG A 1 176 ? -6.873 -18.357 -0.232 1.00 85.44 176 ARG A C 1
ATOM 1451 O O . ARG A 1 176 ? -7.247 -19.426 0.232 1.00 85.44 176 ARG A O 1
ATOM 1458 N N . LYS A 1 177 ? -7.711 -17.332 -0.385 1.00 63.91 177 LYS A N 1
ATOM 1459 C CA . LYS A 1 177 ? -9.159 -17.465 -0.202 1.00 63.91 177 LYS A CA 1
ATOM 1460 C C . LYS A 1 177 ? -9.803 -18.316 -1.312 1.00 63.91 177 LYS A C 1
ATOM 1462 O O . LYS A 1 177 ? -10.915 -18.794 -1.100 1.00 63.91 177 LYS A O 1
ATOM 1467 N N . ARG A 1 178 ? -9.170 -18.429 -2.485 1.00 52.62 178 ARG A N 1
ATOM 1468 C CA . ARG A 1 178 ? -9.673 -19.235 -3.601 1.00 52.62 178 ARG A CA 1
ATOM 1469 C C . ARG A 1 178 ? -9.273 -20.695 -3.489 1.00 52.62 178 ARG A C 1
ATOM 1471 O O . ARG A 1 178 ? -8.153 -20.958 -3.005 1.00 52.62 178 ARG A O 1
#